Protein AF-A0A935YF01-F1 (afdb_monomer_lite)

Sequence (131 aa):
MLDAAEDQRIHERMFSGGDVTDPECLLVPGIESLTFRAFARQGAWVASPTADLIPETMYGLFDVLILADRGIGHTIPKAQGQLKVYVALTDSVVAGETRTCCRMRGLVDLTEDHKETEGMSSWGLIKGLFR

Radius of gyration: 17.92 Å; chains: 1; bounding box: 54×30×48 Å

Structure (mmCIF, N/CA/C/O backbone):
data_AF-A0A935YF01-F1
#
_entry.id   AF-A0A935YF01-F1
#
loop_
_atom_site.group_PDB
_atom_site.id
_atom_site.type_symbol
_atom_site.label_atom_id
_atom_site.label_alt_id
_atom_site.label_comp_id
_atom_site.label_asym_id
_atom_site.label_entity_id
_atom_site.label_seq_id
_atom_site.pdbx_PDB_ins_code
_atom_site.Cartn_x
_atom_site.Cartn_y
_atom_site.Cartn_z
_atom_site.occupancy
_atom_site.B_iso_or_equiv
_atom_site.auth_seq_id
_atom_site.auth_comp_id
_atom_site.auth_asym_id
_atom_site.auth_atom_id
_atom_site.pdbx_PDB_model_num
ATOM 1 N N . MET A 1 1 ? -19.896 3.604 -4.379 1.00 51.41 1 MET A N 1
ATOM 2 C CA . MET A 1 1 ? -18.763 4.422 -4.852 1.00 51.41 1 MET A CA 1
ATOM 3 C C . MET A 1 1 ? -18.859 5.754 -4.130 1.00 51.41 1 MET A C 1
ATOM 5 O O . MET A 1 1 ? -19.932 6.343 -4.173 1.00 51.41 1 MET A O 1
ATOM 9 N N . LEU A 1 2 ? -17.827 6.138 -3.379 1.00 53.03 2 LEU A N 1
ATOM 10 C CA . LEU A 1 2 ? -17.736 7.454 -2.739 1.00 53.03 2 LEU A CA 1
ATOM 11 C C . LEU A 1 2 ? -17.652 8.533 -3.826 1.00 53.03 2 LEU A C 1
ATOM 13 O O . LEU A 1 2 ? -17.068 8.281 -4.883 1.00 53.03 2 LEU A O 1
ATOM 17 N N . ASP A 1 3 ? -18.259 9.699 -3.606 1.00 66.31 3 ASP A N 1
ATOM 18 C CA . ASP A 1 3 ? -18.009 10.831 -4.496 1.00 66.31 3 ASP A CA 1
ATOM 19 C C . ASP A 1 3 ? -16.607 11.409 -4.231 1.00 66.31 3 ASP A C 1
ATOM 21 O O . ASP A 1 3 ? -16.023 11.213 -3.165 1.00 66.31 3 ASP A O 1
ATOM 25 N N . ALA A 1 4 ? -16.045 12.104 -5.221 1.00 63.22 4 ALA A N 1
ATOM 26 C CA . ALA A 1 4 ? -14.679 12.619 -5.140 1.00 63.22 4 ALA A CA 1
ATOM 27 C C . ALA A 1 4 ? -14.476 13.644 -4.005 1.00 63.22 4 ALA A C 1
ATOM 29 O O . ALA A 1 4 ? -13.356 13.807 -3.528 1.00 63.22 4 ALA A O 1
ATOM 30 N N . ALA A 1 5 ? -15.533 14.336 -3.565 1.00 66.50 5 ALA A N 1
ATOM 31 C CA . ALA A 1 5 ? -15.447 15.291 -2.465 1.00 66.50 5 ALA A CA 1
ATOM 32 C C . ALA A 1 5 ? -15.397 14.573 -1.109 1.00 66.50 5 ALA A C 1
ATOM 34 O O . ALA A 1 5 ? -14.701 15.015 -0.196 1.00 66.50 5 ALA A O 1
ATOM 35 N N . GLU A 1 6 ? -16.107 13.458 -0.976 1.00 61.12 6 GLU A N 1
ATOM 36 C CA . GLU A 1 6 ? -16.076 12.616 0.212 1.00 61.12 6 GLU A CA 1
ATOM 37 C C . GLU A 1 6 ? -14.762 11.838 0.314 1.00 61.12 6 GLU A C 1
ATOM 39 O O . GLU A 1 6 ? -14.166 11.803 1.388 1.00 61.12 6 GLU A O 1
ATOM 44 N N . ASP A 1 7 ? -14.246 11.331 -0.809 1.00 58.81 7 ASP A N 1
ATOM 45 C CA . ASP A 1 7 ? -12.920 10.704 -0.881 1.00 58.81 7 ASP A CA 1
ATOM 46 C C . ASP A 1 7 ? -11.808 11.695 -0.490 1.00 58.81 7 ASP A C 1
ATOM 48 O O . ASP A 1 7 ? -10.907 11.360 0.281 1.00 58.81 7 ASP A O 1
ATOM 52 N N . GLN A 1 8 ? -11.911 12.950 -0.945 1.00 61.50 8 GLN A N 1
ATOM 53 C CA . GLN A 1 8 ? -10.988 14.021 -0.566 1.00 61.50 8 GLN A CA 1
ATOM 54 C C . GLN A 1 8 ? -11.095 14.383 0.922 1.00 61.50 8 GLN A C 1
ATOM 56 O O . GLN A 1 8 ? -10.067 14.518 1.581 1.00 61.50 8 GLN A O 1
ATOM 61 N N . ARG A 1 9 ? -12.304 14.493 1.493 1.00 64.56 9 ARG A N 1
ATOM 62 C CA . ARG A 1 9 ? -12.469 14.746 2.940 1.00 64.56 9 ARG A CA 1
ATOM 63 C C . ARG A 1 9 ? -11.896 13.617 3.781 1.00 64.56 9 ARG A C 1
ATOM 65 O O . ARG A 1 9 ? -11.245 13.876 4.786 1.00 64.56 9 ARG A O 1
ATOM 72 N N . ILE A 1 10 ? -12.139 12.374 3.378 1.00 62.16 10 ILE A N 1
ATOM 73 C CA . ILE A 1 10 ? -11.569 11.194 4.024 1.00 62.16 10 ILE A CA 1
ATOM 74 C C . ILE A 1 10 ? -10.043 11.264 3.968 1.00 62.16 10 ILE A C 1
ATOM 76 O O . ILE A 1 10 ? -9.391 11.107 4.995 1.00 62.16 10 ILE A O 1
ATOM 80 N N . HIS A 1 11 ? -9.472 11.565 2.799 1.00 62.78 11 HIS A N 1
ATOM 81 C CA . HIS A 1 11 ? -8.031 11.729 2.635 1.00 62.78 11 HIS A CA 1
ATOM 82 C C . HIS A 1 11 ? -7.471 12.831 3.547 1.00 62.78 11 HIS A C 1
ATOM 84 O O . HIS A 1 11 ? -6.506 12.606 4.272 1.00 62.78 11 HIS A O 1
ATOM 90 N N . GLU A 1 12 ? -8.097 14.005 3.568 1.00 61.72 12 GLU A N 1
ATOM 91 C CA . GLU A 1 12 ? -7.689 15.117 4.428 1.00 61.72 12 GLU A CA 1
ATOM 92 C C . GLU A 1 12 ? -7.734 14.736 5.911 1.00 61.72 12 GLU A C 1
ATOM 94 O O . GLU A 1 12 ? -6.810 15.060 6.650 1.00 61.72 12 GLU A O 1
ATOM 99 N N . ARG A 1 13 ? -8.750 13.983 6.345 1.00 68.50 13 ARG A N 1
ATOM 100 C CA . ARG A 1 13 ? -8.886 13.500 7.729 1.00 68.50 13 ARG A CA 1
ATOM 101 C C . ARG A 1 13 ? -7.900 12.387 8.082 1.00 68.50 13 ARG A C 1
ATOM 103 O O . ARG A 1 13 ? -7.424 12.341 9.210 1.00 68.50 13 ARG A O 1
ATOM 110 N N . MET A 1 14 ? -7.556 11.520 7.129 1.00 61.41 14 MET A N 1
ATOM 111 C CA . MET A 1 14 ? -6.547 10.470 7.314 1.00 61.41 14 MET A CA 1
ATOM 112 C C . MET A 1 14 ? -5.169 11.032 7.662 1.00 61.41 14 MET A C 1
ATOM 114 O O . MET A 1 14 ? -4.418 10.389 8.394 1.00 61.41 14 MET A O 1
ATOM 118 N N . PHE A 1 15 ? -4.832 12.207 7.123 1.00 61.25 15 PHE A N 1
ATOM 119 C CA . PHE A 1 15 ? -3.495 12.794 7.224 1.00 61.25 15 PHE A CA 1
ATOM 120 C C . PHE A 1 15 ? -3.452 14.130 7.978 1.00 61.25 15 PHE A C 1
ATOM 122 O O . PHE A 1 15 ? -2.371 14.698 8.123 1.00 61.25 15 PHE A O 1
ATOM 129 N N . SER A 1 16 ? -4.586 14.637 8.477 1.00 67.31 16 SER A N 1
ATOM 130 C CA . SER A 1 16 ? -4.622 15.877 9.267 1.00 67.31 16 SER A CA 1
ATOM 131 C C . SER A 1 16 ? -3.983 15.714 10.646 1.00 67.31 16 SER A C 1
ATOM 133 O O . SER A 1 16 ? -3.537 16.704 11.223 1.00 67.31 16 SER A O 1
ATOM 135 N N . GLY A 1 17 ? -3.976 14.489 11.189 1.00 65.81 17 GLY A N 1
ATOM 136 C CA . GLY A 1 17 ? -3.545 14.192 12.559 1.00 65.81 17 GLY A CA 1
ATOM 137 C C . GLY A 1 17 ? -4.441 14.804 13.644 1.00 65.81 17 GLY A C 1
ATOM 138 O O . GLY A 1 17 ? -4.110 14.715 14.821 1.00 65.81 17 GLY A O 1
ATOM 139 N N . GLY A 1 18 ? -5.549 15.44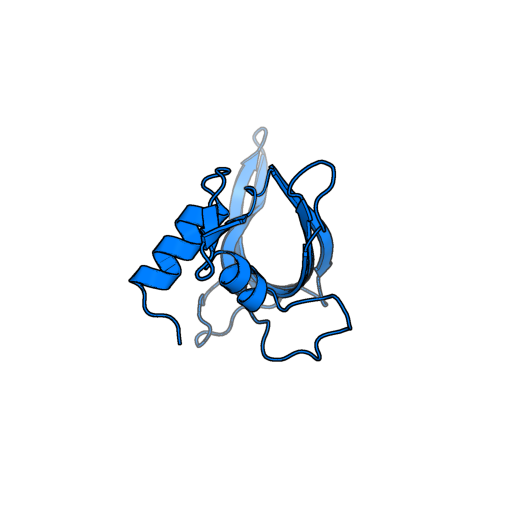6 13.263 1.00 70.94 18 GLY A N 1
ATOM 140 C CA . GLY A 1 18 ? -6.488 16.083 14.181 1.00 70.94 18 GLY A CA 1
ATOM 141 C C . GLY A 1 18 ? -7.683 15.192 14.496 1.00 70.94 18 GLY A C 1
ATOM 142 O O . GLY A 1 18 ? -8.057 14.334 13.695 1.00 70.94 18 GLY A O 1
ATOM 143 N N . ASP A 1 19 ? -8.302 15.436 15.647 1.00 77.12 19 ASP A N 1
ATOM 144 C CA . ASP A 1 19 ? -9.542 14.769 16.028 1.00 77.12 19 ASP A CA 1
ATOM 145 C C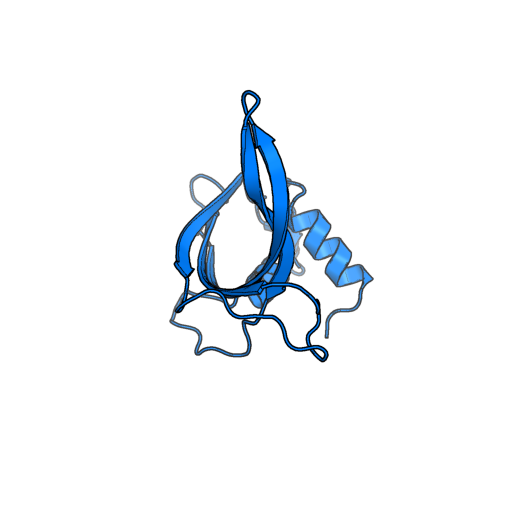 . ASP A 1 19 ? -10.681 15.156 15.082 1.00 77.12 19 ASP A C 1
ATOM 147 O O . ASP A 1 19 ? -10.781 16.297 14.614 1.00 77.12 19 ASP A O 1
ATOM 151 N N . VAL A 1 20 ? -11.562 14.199 14.814 1.00 72.00 20 VAL A N 1
ATOM 152 C CA . VAL A 1 20 ? -12.733 14.390 13.960 1.00 72.00 20 VAL A CA 1
ATOM 153 C C . VAL A 1 20 ? -13.999 13.995 14.696 1.00 72.00 20 VAL A C 1
ATOM 155 O O . VAL A 1 20 ? -13.969 13.352 15.742 1.00 72.00 20 VAL A O 1
ATOM 158 N N . THR A 1 21 ? -15.133 14.415 14.156 1.00 73.06 21 THR A N 1
ATOM 159 C CA . THR A 1 21 ? -16.443 14.028 14.663 1.00 73.06 21 THR A CA 1
ATOM 160 C C . THR A 1 21 ? -17.106 13.135 13.629 1.00 73.06 21 THR A C 1
ATOM 162 O O . THR A 1 21 ? -17.170 13.518 12.459 1.00 73.06 21 THR A O 1
ATOM 165 N N . ASP A 1 22 ? -17.549 11.957 14.055 1.00 68.44 22 ASP A N 1
ATOM 166 C CA . ASP A 1 22 ? -18.242 11.010 13.184 1.00 68.44 22 ASP A CA 1
ATOM 167 C C . ASP A 1 22 ? -19.698 11.460 12.901 1.00 68.44 22 ASP A C 1
ATOM 169 O O . ASP A 1 22 ? -20.176 12.452 13.471 1.00 68.44 22 ASP A O 1
ATOM 173 N N . PRO A 1 23 ? -20.442 10.759 12.024 1.00 64.44 23 PRO A N 1
ATOM 174 C CA . PRO A 1 23 ? -21.838 11.088 11.727 1.00 64.44 23 PRO A CA 1
ATOM 175 C C . PRO A 1 23 ? -22.797 11.024 12.929 1.00 64.44 23 PRO A C 1
ATOM 177 O O . PRO A 1 23 ? -23.900 11.564 12.843 1.00 64.44 23 PRO A O 1
ATOM 180 N N . GLU A 1 24 ? -22.405 10.383 14.033 1.00 77.75 24 GLU A N 1
ATOM 181 C CA . GLU A 1 24 ? -23.176 10.287 15.279 1.00 77.75 24 GLU A CA 1
ATOM 182 C C . GLU A 1 24 ? -22.795 11.382 16.293 1.00 77.75 24 GLU A C 1
ATOM 184 O O . GLU A 1 24 ? -23.266 11.375 17.432 1.00 77.75 24 GLU A O 1
ATOM 189 N N . CYS A 1 25 ? -21.993 12.367 15.874 1.00 73.56 25 CYS A N 1
ATOM 190 C CA . CYS A 1 25 ? -21.470 13.449 16.705 1.00 73.56 25 CYS A CA 1
ATOM 191 C C . CYS A 1 25 ? -20.474 12.995 17.794 1.00 73.56 25 CYS A C 1
ATOM 193 O O . CYS A 1 25 ? -20.246 13.733 18.758 1.00 73.56 25 CYS A O 1
ATOM 195 N N . LEU A 1 26 ? -19.858 11.815 17.658 1.00 77.62 26 LEU A N 1
ATOM 196 C CA . LEU A 1 26 ? -18.852 11.316 18.596 1.00 77.62 26 LEU A CA 1
ATOM 197 C C . LEU A 1 26 ? -17.444 11.751 18.185 1.00 77.62 26 LEU A C 1
ATOM 199 O O . LEU A 1 26 ? -17.097 11.778 17.004 1.00 77.62 26 LEU A O 1
ATOM 203 N N . LEU A 1 27 ? -16.615 12.085 19.179 1.00 77.12 27 LEU A N 1
ATOM 204 C CA . LEU A 1 27 ? -15.212 12.427 18.956 1.00 77.12 27 LEU A CA 1
ATOM 205 C C . LEU A 1 27 ? -14.416 11.161 18.618 1.00 77.12 27 LEU A C 1
ATOM 207 O O . LEU A 1 27 ? -14.303 10.247 19.437 1.00 77.12 27 LEU A O 1
ATOM 211 N N . VAL A 1 28 ? -13.824 11.143 17.431 1.00 74.88 28 VAL A N 1
ATOM 212 C CA . VAL A 1 28 ? -12.885 10.124 16.973 1.00 74.88 28 VAL A CA 1
ATOM 213 C C . VAL A 1 28 ? -11.491 10.752 16.970 1.00 74.88 28 VAL A C 1
ATOM 215 O O . VAL A 1 28 ? -11.246 11.661 16.172 1.00 74.88 28 VAL A O 1
ATOM 218 N N . PRO A 1 29 ? -10.573 10.293 17.840 1.00 76.69 29 PRO A N 1
ATOM 219 C CA . PRO A 1 29 ? -9.226 10.836 17.883 1.00 76.69 29 PRO A CA 1
ATOM 220 C C . PRO A 1 29 ? -8.495 10.666 16.556 1.00 76.69 29 PRO A C 1
ATOM 222 O O . PRO A 1 29 ? -8.688 9.665 15.847 1.00 76.69 29 PRO A O 1
ATOM 225 N N . GLY A 1 30 ? -7.632 11.632 16.257 1.00 74.81 30 GLY A N 1
ATOM 226 C CA . GLY A 1 30 ? -6.738 11.572 15.109 1.00 74.81 30 GLY A CA 1
ATOM 227 C C . GLY A 1 30 ? -5.838 10.334 15.140 1.00 74.81 30 GLY A C 1
ATOM 228 O O . GLY A 1 30 ? -5.568 9.744 16.188 1.00 74.81 30 GLY A O 1
ATOM 229 N N . ILE A 1 31 ? -5.355 9.922 13.969 1.00 78.56 31 ILE A N 1
ATOM 230 C CA . ILE A 1 31 ? -4.294 8.914 13.908 1.00 78.56 31 ILE A CA 1
ATOM 231 C C . ILE A 1 31 ? -2.964 9.583 14.223 1.00 78.56 31 ILE A C 1
ATOM 233 O O . ILE A 1 31 ? -2.528 10.478 13.502 1.00 78.56 31 ILE A O 1
ATOM 237 N N . GLU A 1 32 ? -2.297 9.089 15.261 1.00 81.56 32 GLU A N 1
ATOM 238 C CA . GLU A 1 32 ? -0.949 9.509 15.635 1.00 81.56 32 GLU A CA 1
ATOM 239 C C . GLU A 1 32 ? 0.107 8.820 14.765 1.00 81.56 32 GLU A C 1
ATOM 241 O O . GLU A 1 32 ? 1.116 9.424 14.398 1.00 81.56 32 GLU A O 1
ATOM 246 N N . SER A 1 33 ? -0.106 7.543 14.419 1.00 81.00 33 SER A N 1
ATOM 247 C CA . SER A 1 33 ? 0.837 6.799 13.581 1.00 81.00 33 SER A CA 1
ATOM 248 C C . SER A 1 33 ? 0.202 5.663 12.779 1.00 81.00 33 SER A C 1
ATOM 250 O O . SER A 1 33 ? -0.783 5.044 13.180 1.00 81.00 33 SER A O 1
ATOM 252 N N . LEU A 1 34 ? 0.813 5.354 11.632 1.00 80.12 34 LEU A N 1
ATOM 253 C CA . LEU A 1 34 ? 0.520 4.163 10.838 1.00 80.12 34 LEU A CA 1
ATOM 254 C C . LEU A 1 34 ? 1.727 3.230 10.877 1.00 80.12 34 LEU A C 1
ATOM 256 O O . LEU A 1 34 ? 2.820 3.598 10.448 1.00 80.12 34 LEU A O 1
ATOM 260 N N . THR A 1 35 ? 1.525 2.002 11.349 1.00 85.38 35 THR A N 1
ATOM 261 C CA . THR A 1 35 ? 2.574 0.977 11.376 1.00 85.38 35 THR A CA 1
ATOM 262 C C . THR A 1 35 ? 2.248 -0.144 10.403 1.00 85.38 35 THR A C 1
ATOM 264 O O . THR A 1 35 ? 1.243 -0.838 10.556 1.00 85.38 35 THR A O 1
ATOM 267 N N . PHE A 1 36 ? 3.136 -0.379 9.437 1.00 80.88 36 PHE A N 1
ATOM 268 C CA . PHE A 1 36 ? 3.097 -1.572 8.593 1.00 80.88 36 PHE A CA 1
ATOM 269 C C . PHE A 1 36 ? 3.697 -2.747 9.364 1.00 80.88 36 PHE A C 1
ATOM 271 O O . PHE A 1 36 ? 4.914 -2.887 9.468 1.00 80.88 36 PHE A O 1
ATOM 278 N N . ARG A 1 37 ? 2.839 -3.599 9.928 1.00 83.25 37 ARG A N 1
ATOM 279 C CA . ARG A 1 37 ? 3.267 -4.807 10.644 1.00 83.25 37 ARG A CA 1
ATOM 280 C C . ARG A 1 37 ? 3.657 -5.929 9.684 1.00 83.25 37 ARG A C 1
ATOM 282 O O . ARG A 1 37 ? 4.517 -6.740 10.011 1.00 83.25 37 ARG A O 1
ATOM 289 N N . ALA A 1 38 ? 3.028 -5.969 8.513 1.00 82.69 38 ALA A N 1
ATOM 290 C CA . ALA A 1 38 ? 3.435 -6.831 7.415 1.00 82.69 38 ALA A CA 1
ATOM 291 C C . ALA A 1 38 ? 3.506 -6.015 6.125 1.00 82.69 38 ALA A C 1
ATOM 293 O O . ALA A 1 38 ? 2.618 -5.211 5.843 1.00 82.69 38 ALA A O 1
ATOM 294 N N . PHE A 1 39 ? 4.579 -6.237 5.371 1.00 85.56 39 PHE A N 1
ATOM 295 C CA . PHE A 1 39 ? 4.776 -5.728 4.020 1.00 85.56 39 PHE A CA 1
ATOM 296 C C . PHE A 1 39 ? 5.542 -6.796 3.235 1.00 85.56 39 PHE A C 1
ATOM 298 O O . PHE A 1 39 ? 6.769 -6.766 3.124 1.00 85.56 39 PHE A O 1
ATOM 305 N N . ALA A 1 40 ? 4.819 -7.823 2.798 1.00 90.31 40 ALA A N 1
ATOM 306 C CA . ALA A 1 40 ? 5.412 -9.032 2.241 1.00 90.31 40 ALA A CA 1
ATOM 307 C C . ALA A 1 40 ? 5.180 -9.086 0.733 1.00 90.31 40 ALA A C 1
ATOM 309 O O . ALA A 1 40 ? 4.039 -9.147 0.283 1.00 90.31 40 ALA A O 1
ATOM 310 N N . ARG A 1 41 ? 6.263 -9.086 -0.054 1.00 90.94 41 ARG A N 1
ATOM 311 C CA . ARG A 1 41 ? 6.158 -9.230 -1.509 1.00 90.94 41 ARG A CA 1
ATOM 312 C C . ARG A 1 41 ? 5.692 -10.641 -1.858 1.00 90.94 41 ARG A C 1
ATOM 314 O O . ARG A 1 41 ? 6.366 -11.616 -1.526 1.00 90.94 41 ARG A O 1
ATOM 321 N N . GLN A 1 42 ? 4.597 -10.740 -2.594 1.00 89.88 42 GLN A N 1
ATOM 322 C CA . GLN A 1 42 ? 4.153 -11.975 -3.214 1.00 89.88 42 GLN A CA 1
ATOM 323 C C . GLN A 1 42 ? 4.929 -12.194 -4.518 1.00 89.88 42 GLN A C 1
ATOM 325 O O . GLN A 1 42 ? 4.704 -11.528 -5.527 1.00 89.88 42 GLN A O 1
ATOM 330 N N . GLY A 1 43 ? 5.873 -13.133 -4.492 1.00 91.00 43 GLY A N 1
ATOM 331 C CA . GLY A 1 43 ? 6.621 -13.540 -5.681 1.00 91.00 43 GLY A CA 1
ATOM 332 C C . GLY A 1 43 ? 7.694 -12.543 -6.134 1.00 91.00 43 GLY A C 1
ATOM 333 O O . GLY A 1 43 ? 8.307 -11.836 -5.327 1.00 91.00 43 GLY A O 1
ATOM 334 N N . ALA A 1 44 ? 7.991 -12.561 -7.434 1.00 93.31 44 ALA A N 1
ATOM 335 C CA . ALA A 1 44 ? 9.010 -11.727 -8.070 1.00 93.31 44 ALA A CA 1
ATOM 336 C C . ALA A 1 44 ? 8.405 -10.446 -8.670 1.00 93.31 44 ALA A C 1
ATOM 338 O O . ALA A 1 44 ? 7.196 -10.347 -8.856 1.00 93.31 44 ALA A O 1
ATOM 339 N N . TRP A 1 45 ? 9.261 -9.473 -8.992 1.00 93.19 45 TRP A N 1
ATOM 340 C CA . TRP A 1 45 ? 8.862 -8.339 -9.828 1.00 93.19 45 TRP A CA 1
ATOM 341 C C . TRP A 1 45 ? 8.514 -8.830 -11.236 1.00 93.19 45 TRP A C 1
ATOM 343 O O . TRP A 1 45 ? 9.239 -9.653 -11.796 1.00 93.19 45 TRP A O 1
ATOM 353 N N . VAL A 1 46 ? 7.429 -8.313 -11.805 1.00 94.62 46 VAL A N 1
ATOM 354 C CA . VAL A 1 46 ? 6.926 -8.687 -13.133 1.00 94.62 46 VAL A CA 1
ATOM 355 C C . VAL A 1 46 ? 6.829 -7.438 -14.001 1.00 94.62 46 VAL A C 1
ATOM 357 O O . VAL A 1 46 ? 6.519 -6.361 -13.499 1.00 94.62 46 VAL A O 1
ATOM 360 N N . ALA A 1 47 ? 7.099 -7.558 -15.301 1.00 94.94 47 ALA A N 1
ATOM 361 C CA . ALA A 1 47 ? 6.862 -6.462 -16.235 1.00 94.94 47 ALA A CA 1
ATOM 362 C C . ALA A 1 47 ? 5.362 -6.128 -16.298 1.00 94.94 47 ALA A C 1
ATOM 364 O O . ALA A 1 47 ? 4.521 -7.016 -16.440 1.00 94.94 47 ALA A O 1
ATOM 365 N N . SER A 1 48 ? 5.041 -4.842 -16.192 1.00 92.88 48 SER A N 1
ATOM 366 C CA . SER A 1 48 ? 3.682 -4.322 -16.300 1.00 92.88 48 SER A CA 1
ATOM 367 C C . SER A 1 48 ? 3.192 -4.438 -17.751 1.00 92.88 48 SER A C 1
ATOM 369 O O . SER A 1 48 ? 3.869 -3.924 -18.650 1.00 92.88 48 SER A O 1
ATOM 371 N N . PRO A 1 49 ? 2.066 -5.126 -18.022 1.00 91.00 49 PRO A N 1
ATOM 372 C CA . PRO A 1 49 ? 1.516 -5.225 -19.370 1.00 91.00 49 PRO A CA 1
ATOM 373 C C . PRO A 1 49 ? 1.060 -3.857 -19.895 1.00 91.00 49 PRO A C 1
ATOM 375 O O . PRO A 1 49 ? 0.732 -2.950 -19.138 1.00 91.00 49 PRO A O 1
ATOM 378 N N . THR A 1 50 ? 0.978 -3.701 -21.217 1.00 90.00 50 THR A N 1
ATOM 379 C CA . THR A 1 50 ? 0.603 -2.419 -21.848 1.00 90.00 50 THR A CA 1
ATOM 380 C C . THR A 1 50 ? -0.808 -1.943 -21.475 1.00 90.00 50 THR A C 1
ATOM 382 O O . THR A 1 50 ? -1.084 -0.752 -21.528 1.00 90.00 50 THR A O 1
ATOM 385 N N . ALA A 1 51 ? -1.696 -2.865 -21.094 1.00 89.12 51 ALA A N 1
ATOM 386 C CA . ALA A 1 51 ? -3.063 -2.569 -20.662 1.00 89.12 51 ALA A CA 1
ATOM 387 C C . ALA A 1 51 ? -3.190 -2.275 -19.154 1.00 89.12 51 ALA A C 1
ATOM 389 O O . ALA A 1 51 ? -4.301 -2.089 -18.664 1.00 89.12 51 ALA A O 1
ATOM 390 N N . ASP A 1 52 ? -2.086 -2.297 -18.404 1.00 87.88 52 ASP A N 1
ATOM 391 C CA . ASP A 1 52 ? -2.109 -2.016 -16.972 1.00 87.88 52 ASP A CA 1
ATOM 392 C C . ASP A 1 52 ? -2.329 -0.525 -16.683 1.00 87.88 52 ASP A C 1
ATOM 394 O O . ASP A 1 52 ? -2.129 0.331 -17.544 1.00 87.88 52 ASP A O 1
ATOM 398 N N . LEU A 1 53 ? -2.676 -0.200 -15.435 1.00 85.94 53 LEU A N 1
ATOM 399 C CA . LEU A 1 53 ? -2.901 1.187 -15.001 1.00 85.94 53 LEU A CA 1
ATOM 400 C C . LEU A 1 53 ? -1.644 2.059 -15.128 1.00 85.94 53 LEU A C 1
ATOM 402 O O . LEU A 1 53 ? -1.738 3.259 -15.374 1.00 85.94 53 LEU A O 1
ATOM 406 N N . ILE A 1 54 ? -0.469 1.455 -14.936 1.00 88.00 54 ILE A N 1
ATOM 407 C CA . ILE A 1 54 ? 0.831 2.111 -15.092 1.00 88.00 54 ILE A CA 1
ATOM 408 C C . ILE A 1 54 ? 1.704 1.211 -15.984 1.00 88.00 54 ILE A C 1
ATOM 410 O O . ILE A 1 54 ? 2.458 0.376 -15.468 1.00 88.00 54 ILE A O 1
ATOM 414 N N . PRO A 1 55 ? 1.585 1.319 -17.319 1.00 88.44 55 PRO A N 1
ATOM 415 C CA . PRO A 1 55 ? 2.366 0.509 -18.252 1.00 88.44 55 PRO A CA 1
ATOM 416 C C . PRO A 1 55 ? 3.851 0.918 -18.237 1.00 88.44 55 PRO A C 1
ATOM 418 O O . PRO A 1 55 ? 4.232 1.887 -17.581 1.00 88.44 55 PRO A O 1
ATOM 421 N N . GLU A 1 56 ? 4.701 0.162 -18.943 1.00 89.62 56 GLU A N 1
ATOM 422 C CA . GLU A 1 56 ? 6.153 0.432 -19.077 1.00 89.62 56 GLU A CA 1
ATOM 423 C C . GLU A 1 56 ? 6.923 0.471 -17.741 1.00 89.62 56 GLU A C 1
ATOM 425 O O . GLU A 1 56 ? 7.966 1.108 -17.595 1.00 89.62 56 GLU A O 1
ATOM 430 N N . THR A 1 57 ? 6.415 -0.237 -16.738 1.00 93.38 57 THR A N 1
ATOM 431 C CA . THR A 1 57 ? 7.039 -0.373 -15.419 1.00 93.38 57 THR A CA 1
ATOM 432 C C . THR A 1 57 ? 7.235 -1.844 -15.068 1.00 93.38 57 THR A C 1
ATOM 434 O O . THR A 1 57 ? 6.830 -2.738 -15.810 1.00 93.38 57 THR A O 1
ATOM 437 N N . MET A 1 58 ? 7.863 -2.120 -13.930 1.00 95.31 58 MET A N 1
ATOM 438 C CA . MET A 1 58 ? 7.721 -3.403 -13.247 1.00 95.31 58 MET A CA 1
ATOM 439 C C . MET A 1 58 ? 6.759 -3.235 -12.077 1.00 95.31 58 MET A C 1
ATOM 441 O O . MET A 1 58 ? 6.759 -2.188 -11.434 1.00 95.31 58 MET A O 1
ATOM 445 N N . TYR A 1 59 ? 5.993 -4.267 -11.748 1.00 94.56 59 TYR A N 1
ATOM 446 C CA . TYR A 1 59 ? 5.162 -4.282 -10.554 1.00 94.56 59 TYR A CA 1
ATOM 447 C C . TYR A 1 59 ? 5.455 -5.483 -9.661 1.00 94.56 59 TYR A C 1
ATOM 449 O O . TYR A 1 59 ? 5.969 -6.513 -10.100 1.00 94.56 59 TYR A O 1
ATOM 457 N N . GLY A 1 60 ? 5.134 -5.326 -8.383 1.00 94.06 60 GLY A N 1
ATOM 458 C CA . GLY A 1 60 ? 5.137 -6.385 -7.387 1.00 94.06 60 GLY A CA 1
ATOM 459 C C . GLY A 1 60 ? 3.846 -6.317 -6.586 1.00 94.06 60 GLY A C 1
ATOM 460 O O . GLY A 1 60 ? 3.339 -5.225 -6.318 1.00 94.06 60 GLY A O 1
ATOM 461 N N . LEU A 1 61 ? 3.313 -7.480 -6.228 1.00 93.06 61 LEU A N 1
ATOM 462 C CA . LEU A 1 61 ? 2.178 -7.592 -5.318 1.00 93.06 61 LEU A CA 1
ATOM 463 C C . LEU A 1 61 ? 2.699 -7.697 -3.888 1.00 93.06 61 LEU A C 1
ATOM 465 O O . LEU A 1 61 ? 3.713 -8.350 -3.645 1.00 93.06 61 LEU A O 1
ATOM 469 N N . PHE A 1 62 ? 2.031 -7.035 -2.954 1.00 91.06 62 PHE A N 1
ATOM 470 C CA . PHE A 1 62 ? 2.419 -6.983 -1.553 1.00 91.06 62 PHE A CA 1
ATOM 471 C C . PHE A 1 62 ? 1.207 -7.201 -0.670 1.00 91.06 62 PHE A C 1
ATOM 473 O O . PHE A 1 62 ? 0.257 -6.427 -0.745 1.00 91.06 62 PHE A O 1
ATOM 480 N N . ASP A 1 63 ? 1.275 -8.193 0.209 1.00 89.38 63 ASP A N 1
ATOM 481 C CA . ASP A 1 63 ? 0.323 -8.281 1.309 1.00 89.38 63 ASP A CA 1
ATOM 482 C C . ASP A 1 63 ? 0.730 -7.295 2.392 1.00 89.38 63 ASP A C 1
ATOM 484 O O . ASP A 1 63 ? 1.894 -7.251 2.820 1.00 89.38 63 ASP A O 1
ATOM 488 N N . VAL A 1 64 ? -0.242 -6.508 2.838 1.00 86.50 64 VAL A N 1
ATOM 489 C CA . VAL A 1 64 ? -0.044 -5.485 3.853 1.00 86.50 64 VAL A CA 1
ATOM 490 C C . VAL A 1 64 ? -0.929 -5.737 5.058 1.00 86.50 64 VAL A C 1
ATOM 492 O O . VAL A 1 64 ? -2.097 -6.093 4.927 1.00 86.50 64 VAL A O 1
ATOM 495 N N . LEU A 1 65 ? -0.356 -5.529 6.241 1.00 87.38 65 LEU A N 1
ATOM 496 C CA . LEU A 1 65 ? -1.089 -5.411 7.497 1.00 87.38 65 LEU A CA 1
ATOM 497 C C . LEU A 1 65 ? -0.698 -4.090 8.140 1.00 87.38 65 LEU A C 1
ATOM 499 O O . LEU A 1 65 ? 0.472 -3.895 8.479 1.00 87.38 65 LEU A O 1
ATOM 503 N N . ILE A 1 66 ? -1.671 -3.207 8.318 1.00 83.06 66 ILE A N 1
ATOM 504 C CA . ILE A 1 66 ? -1.463 -1.857 8.828 1.00 83.06 66 ILE A CA 1
ATOM 505 C C . ILE A 1 66 ? -2.225 -1.696 10.132 1.00 83.06 66 ILE A C 1
ATOM 507 O O . ILE A 1 66 ? -3.368 -2.129 10.263 1.00 83.06 66 ILE A O 1
ATOM 511 N N . LEU A 1 67 ? -1.553 -1.092 11.102 1.00 86.19 67 LEU A N 1
ATOM 512 C CA . LEU A 1 67 ? -2.105 -0.703 12.387 1.00 86.19 67 LEU A CA 1
ATOM 513 C C . LEU A 1 67 ? -2.194 0.819 12.419 1.00 86.19 67 LEU A C 1
ATOM 515 O O . LEU A 1 67 ? -1.193 1.489 12.163 1.00 86.19 67 LEU A O 1
ATOM 519 N N . ALA A 1 68 ? -3.376 1.338 12.724 1.00 82.00 68 ALA A N 1
ATOM 520 C CA . ALA A 1 68 ? -3.615 2.759 12.920 1.00 82.00 68 ALA A CA 1
ATOM 521 C C . ALA A 1 68 ? -3.631 3.070 14.420 1.00 82.00 68 ALA A C 1
ATOM 523 O O . ALA A 1 68 ? -4.566 2.700 15.121 1.00 82.00 68 ALA A O 1
ATOM 524 N N . ASP A 1 69 ? -2.585 3.707 14.934 1.00 84.12 69 ASP A N 1
ATOM 525 C CA . ASP A 1 69 ? -2.539 4.103 16.339 1.00 84.12 69 ASP A CA 1
ATOM 526 C C . ASP A 1 69 ? -3.257 5.442 16.536 1.00 84.12 69 ASP A C 1
ATOM 528 O O . ASP A 1 69 ? -3.022 6.394 15.791 1.00 84.12 69 ASP A O 1
ATOM 532 N N . ARG A 1 70 ? -4.132 5.495 17.539 1.00 80.88 70 ARG A N 1
ATOM 533 C CA . ARG A 1 70 ? -4.892 6.684 17.956 1.00 80.88 70 ARG A CA 1
ATOM 534 C C . ARG A 1 70 ? -4.472 7.173 19.346 1.00 80.88 70 ARG A C 1
ATOM 536 O O . ARG A 1 70 ? -5.172 7.981 19.945 1.00 80.88 70 ARG A O 1
ATOM 543 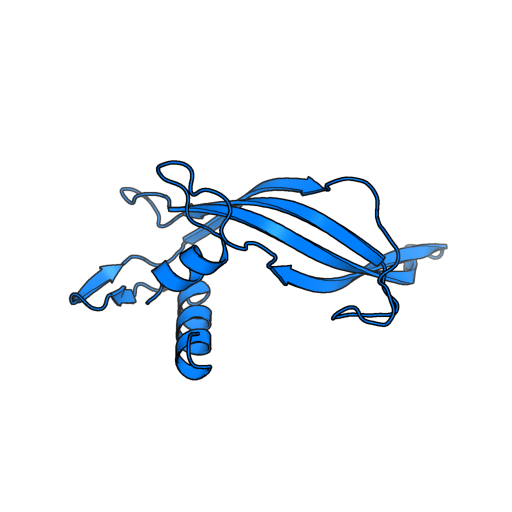N N . GLY A 1 71 ? -3.384 6.634 19.887 1.00 79.94 71 GLY A N 1
ATOM 544 C CA . GLY A 1 71 ? -2.891 6.971 21.210 1.00 79.94 71 GLY A CA 1
ATOM 545 C C . GLY A 1 71 ? -3.505 6.130 22.332 1.00 79.94 71 GLY A C 1
ATOM 546 O O . GLY A 1 71 ? -4.278 5.183 22.141 1.00 79.94 71 GLY A O 1
ATOM 547 N N . ILE A 1 72 ? -3.105 6.467 23.556 1.00 79.44 72 ILE A N 1
ATOM 548 C CA . ILE A 1 72 ? -3.366 5.670 24.760 1.00 79.44 72 ILE A CA 1
ATOM 549 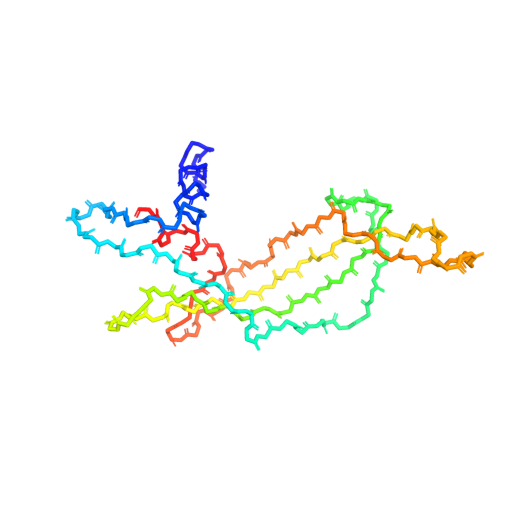C C . ILE A 1 72 ? -4.870 5.581 25.050 1.00 79.44 72 ILE A C 1
ATOM 551 O O . ILE A 1 72 ? -5.558 6.589 25.158 1.00 79.44 72 ILE A O 1
ATOM 555 N N . GLY A 1 73 ? -5.361 4.359 25.276 1.00 79.50 73 GLY A N 1
ATOM 556 C CA . GLY A 1 73 ? -6.749 4.104 25.680 1.00 79.50 73 GLY A CA 1
ATOM 557 C C . GLY A 1 73 ? -7.724 3.902 24.519 1.00 79.50 73 GLY A C 1
ATOM 558 O O . GLY A 1 73 ? -8.889 3.591 24.764 1.00 79.50 73 GLY A O 1
ATOM 559 N N . HIS A 1 74 ? -7.255 4.002 23.273 1.00 79.19 74 HIS A N 1
ATOM 560 C CA . HIS A 1 74 ? -8.074 3.795 22.084 1.00 79.19 74 HIS A CA 1
ATOM 561 C C . HIS A 1 74 ? -7.829 2.428 21.438 1.00 79.19 74 HIS A C 1
ATOM 563 O O . HIS A 1 74 ? -6.739 1.856 21.488 1.00 79.19 74 HIS A O 1
ATOM 569 N N . THR A 1 75 ? -8.873 1.874 20.820 1.00 76.75 75 THR A N 1
ATOM 570 C CA . THR A 1 75 ? -8.745 0.670 19.995 1.00 76.75 75 THR A CA 1
ATOM 571 C C . THR A 1 75 ? -7.886 0.984 18.777 1.00 76.75 75 THR A C 1
ATOM 573 O O . THR A 1 75 ? -8.142 1.974 18.100 1.00 76.75 75 THR A O 1
ATOM 576 N N . ILE A 1 76 ? -6.911 0.120 18.485 1.00 81.00 76 ILE A N 1
ATOM 577 C CA . ILE A 1 76 ? -6.024 0.221 17.318 1.00 81.00 76 ILE A CA 1
ATOM 578 C C . ILE A 1 76 ? -6.706 -0.469 16.129 1.00 81.00 76 ILE A C 1
ATOM 580 O O . ILE A 1 76 ? -6.747 -1.710 16.113 1.00 81.00 76 ILE A O 1
ATOM 584 N N . PRO A 1 77 ? -7.237 0.267 15.133 1.00 78.56 77 PRO A N 1
ATOM 585 C CA . PRO A 1 77 ? -7.811 -0.345 13.948 1.00 78.56 77 PRO A CA 1
ATOM 586 C C . PRO A 1 77 ? -6.729 -1.068 13.147 1.00 78.56 77 PRO A C 1
ATOM 588 O O . PRO A 1 77 ? -5.580 -0.621 13.057 1.00 78.56 77 PRO A O 1
ATOM 591 N N . LYS A 1 78 ? -7.106 -2.206 12.565 1.00 82.88 78 LYS A N 1
ATOM 592 C CA . LYS A 1 78 ? -6.213 -3.059 11.780 1.00 82.88 78 LYS A CA 1
ATOM 593 C C . LYS A 1 78 ? -6.787 -3.227 10.384 1.00 82.88 78 LYS A C 1
ATOM 595 O O . LYS A 1 78 ? -7.947 -3.618 10.261 1.00 82.88 78 LYS A O 1
ATOM 600 N N . ALA A 1 79 ? -5.971 -2.989 9.361 1.00 78.25 79 ALA A N 1
ATOM 601 C CA . ALA A 1 79 ? -6.314 -3.349 7.990 1.00 78.25 79 ALA A CA 1
ATOM 602 C C . ALA A 1 79 ? -5.388 -4.399 7.440 1.00 78.25 79 ALA A C 1
ATOM 604 O O . ALA A 1 79 ? -4.170 -4.255 7.534 1.00 78.25 79 ALA A O 1
ATOM 605 N N . GLN A 1 80 ? -5.980 -5.371 6.763 1.00 84.25 80 GLN A N 1
ATOM 606 C CA . GLN A 1 80 ? -5.259 -6.256 5.872 1.00 84.25 80 GLN A CA 1
ATOM 607 C C . GLN A 1 80 ? -5.676 -5.974 4.431 1.00 84.25 80 GLN A C 1
ATOM 609 O O . GLN A 1 80 ? -6.836 -5.671 4.151 1.00 84.25 80 GLN A O 1
ATOM 614 N N . GLY A 1 81 ? -4.724 -6.066 3.512 1.00 84.25 81 GLY A N 1
ATOM 615 C CA . GLY A 1 81 ? -5.005 -5.868 2.102 1.00 84.25 81 GLY A CA 1
ATOM 616 C C . GLY A 1 81 ? -3.866 -6.292 1.201 1.00 84.25 81 GLY A C 1
ATOM 617 O O . GLY A 1 81 ? -2.849 -6.813 1.664 1.00 84.25 81 GLY A O 1
ATOM 618 N N . GLN A 1 82 ? -4.048 -6.034 -0.089 1.00 87.19 82 GLN A N 1
ATOM 619 C CA . GLN A 1 82 ? -3.025 -6.249 -1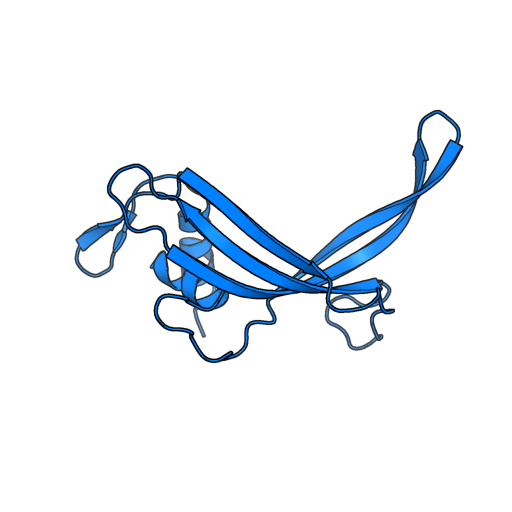.097 1.00 87.19 82 GLN A CA 1
ATOM 620 C C . GLN A 1 82 ? -2.759 -4.953 -1.858 1.00 87.19 82 GLN A C 1
ATOM 622 O O . GLN A 1 82 ? -3.676 -4.294 -2.342 1.00 87.19 82 GLN A O 1
ATOM 627 N N . LEU A 1 83 ? -1.483 -4.602 -1.989 1.00 87.56 83 LEU A N 1
ATOM 628 C CA . LEU A 1 83 ? -1.026 -3.484 -2.802 1.00 87.56 83 LEU A CA 1
ATOM 629 C C . LEU A 1 83 ? -0.279 -3.998 -4.026 1.00 87.56 83 LEU A C 1
ATOM 631 O O . LEU A 1 83 ? 0.588 -4.865 -3.928 1.00 87.56 83 LEU A O 1
ATOM 635 N N . LYS A 1 84 ? -0.546 -3.391 -5.177 1.00 90.81 84 LYS A N 1
ATOM 636 C CA . LYS A 1 84 ? 0.284 -3.512 -6.373 1.00 90.81 84 LYS A CA 1
ATOM 637 C C . LYS A 1 84 ? 1.166 -2.279 -6.482 1.00 90.81 84 LYS A C 1
ATOM 639 O O . LYS A 1 84 ? 0.679 -1.179 -6.727 1.00 90.81 84 LYS A O 1
ATOM 644 N N . VAL A 1 85 ? 2.465 -2.455 -6.264 1.00 92.31 85 VAL A N 1
ATOM 645 C CA . VAL A 1 85 ? 3.456 -1.371 -6.290 1.00 92.31 85 VAL A CA 1
ATOM 646 C C . VAL A 1 85 ? 4.163 -1.385 -7.635 1.0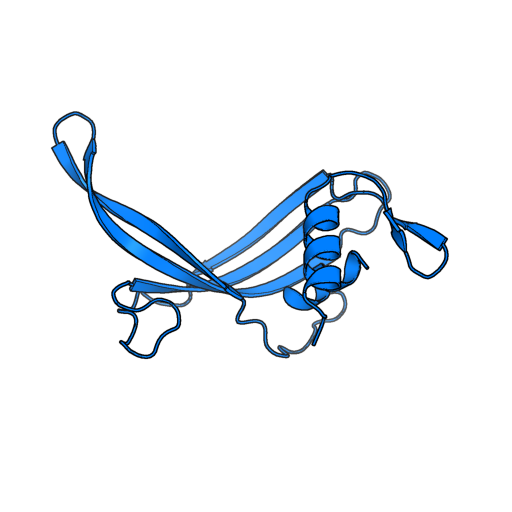0 92.31 85 VAL A C 1
ATOM 648 O O . VAL A 1 85 ? 4.681 -2.425 -8.029 1.00 92.31 85 VAL A O 1
ATOM 651 N N . TYR A 1 86 ? 4.223 -0.237 -8.308 1.00 94.56 86 TYR A N 1
ATOM 652 C CA . TYR A 1 86 ? 4.887 -0.065 -9.600 1.00 94.56 86 TYR A CA 1
ATOM 653 C C . TYR A 1 86 ? 6.202 0.690 -9.434 1.00 94.56 86 TYR A C 1
ATOM 655 O O . TYR A 1 86 ? 6.267 1.732 -8.773 1.00 94.56 86 TYR A O 1
ATOM 663 N N . VAL A 1 87 ? 7.251 0.194 -10.082 1.00 94.69 87 VAL A N 1
ATOM 664 C CA . VAL A 1 87 ? 8.586 0.788 -10.100 1.00 94.69 87 VAL A CA 1
ATOM 665 C C . VAL A 1 87 ? 9.115 0.887 -11.526 1.00 94.69 87 VAL A C 1
ATOM 667 O O . VAL A 1 87 ? 8.884 0.013 -12.356 1.00 94.69 87 VAL A O 1
ATOM 670 N N . ALA A 1 88 ? 9.869 1.941 -11.810 1.00 92.94 88 ALA A N 1
ATOM 671 C CA . ALA A 1 88 ? 10.686 2.040 -13.011 1.00 92.94 88 ALA A CA 1
ATOM 672 C C . ALA A 1 88 ? 12.155 1.884 -12.626 1.00 92.94 88 ALA A C 1
ATOM 674 O O . ALA A 1 88 ? 12.589 2.389 -11.586 1.00 92.94 88 ALA A O 1
ATOM 675 N N . LEU A 1 89 ? 12.919 1.202 -13.475 1.00 89.75 89 LEU A N 1
ATOM 676 C CA . LEU A 1 89 ? 14.369 1.187 -13.362 1.00 89.75 89 LEU A CA 1
ATOM 677 C C . LEU A 1 89 ? 14.913 2.496 -13.929 1.00 89.75 89 LEU A C 1
ATOM 679 O O . LEU A 1 89 ? 14.487 2.966 -14.982 1.00 89.75 89 LEU A O 1
ATOM 683 N N . THR A 1 90 ? 15.816 3.129 -13.197 1.00 87.38 90 THR A N 1
ATOM 684 C CA . THR A 1 90 ? 16.482 4.353 -13.634 1.00 87.38 90 THR A CA 1
ATOM 685 C C . THR A 1 90 ? 17.922 4.305 -13.170 1.00 87.38 90 THR A C 1
ATOM 687 O O . THR A 1 90 ? 18.183 4.089 -11.987 1.00 87.38 90 THR A O 1
ATOM 690 N N . ASP A 1 91 ? 18.854 4.526 -14.087 1.00 90.88 91 ASP A N 1
ATOM 691 C CA . ASP A 1 91 ? 20.259 4.647 -13.729 1.00 90.88 91 ASP A CA 1
ATOM 692 C C . ASP A 1 91 ? 20.508 5.991 -13.037 1.00 90.88 91 ASP A C 1
ATOM 694 O O . ASP A 1 91 ? 20.047 7.043 -13.483 1.00 90.88 91 ASP A O 1
ATOM 698 N N . SER A 1 92 ? 21.214 5.948 -11.910 1.00 85.50 92 SER A N 1
ATOM 699 C CA . SER A 1 92 ? 21.610 7.126 -11.142 1.00 85.50 92 SER A CA 1
ATOM 700 C C . SER A 1 92 ? 23.068 7.006 -10.726 1.00 85.50 92 SER A C 1
ATOM 702 O O . SER A 1 92 ? 23.559 5.911 -10.462 1.00 85.50 92 SER A O 1
ATOM 704 N N . VAL A 1 93 ? 23.760 8.138 -10.620 1.00 89.81 93 VAL A N 1
ATOM 705 C CA . VAL A 1 93 ? 25.135 8.177 -10.114 1.00 89.81 93 VAL A CA 1
ATOM 706 C C . VAL A 1 93 ? 25.100 8.276 -8.591 1.00 89.81 93 VAL A C 1
ATOM 708 O O . VAL A 1 93 ? 24.565 9.238 -8.041 1.00 89.81 93 VAL A O 1
ATOM 711 N N . VAL A 1 94 ? 25.667 7.287 -7.902 1.00 83.25 94 VAL A N 1
ATOM 712 C CA . VAL A 1 94 ? 25.805 7.257 -6.439 1.00 83.25 94 VAL A CA 1
ATOM 713 C C . VAL A 1 94 ? 27.281 7.075 -6.119 1.00 83.25 94 VAL A C 1
ATOM 715 O O . VAL A 1 94 ? 27.884 6.088 -6.526 1.00 83.25 94 VAL A O 1
ATOM 718 N N . ALA A 1 95 ? 27.871 8.044 -5.414 1.00 88.12 95 ALA A N 1
ATOM 719 C CA . ALA A 1 95 ? 29.305 8.070 -5.104 1.00 88.12 95 ALA A CA 1
ATOM 720 C C . ALA A 1 95 ? 30.226 7.948 -6.344 1.00 88.12 95 ALA A C 1
ATOM 722 O O . ALA A 1 95 ? 31.284 7.335 -6.280 1.00 88.12 95 ALA A O 1
ATOM 723 N N . GLY A 1 96 ? 29.824 8.537 -7.478 1.00 90.44 96 GLY A N 1
ATOM 724 C CA . GLY A 1 96 ? 30.604 8.524 -8.724 1.00 90.44 96 GLY A CA 1
ATOM 725 C C . GLY A 1 96 ? 30.426 7.270 -9.590 1.00 90.44 96 GLY A C 1
ATOM 726 O O . GLY A 1 96 ? 30.920 7.245 -10.713 1.00 90.44 96 GLY A O 1
ATOM 727 N N . GLU A 1 97 ? 29.679 6.267 -9.124 1.00 91.38 97 GLU A N 1
ATOM 728 C CA . GLU A 1 97 ? 29.366 5.053 -9.883 1.00 91.38 97 GLU A CA 1
ATOM 729 C C . GLU A 1 97 ? 27.928 5.080 -10.401 1.00 91.38 97 GLU A C 1
ATOM 731 O O . GLU A 1 97 ? 27.004 5.462 -9.678 1.00 91.38 97 GLU A O 1
ATOM 736 N N . THR A 1 98 ? 27.717 4.627 -11.639 1.00 92.31 98 THR A N 1
ATOM 737 C CA . THR A 1 98 ? 26.361 4.437 -12.174 1.00 92.31 98 THR A CA 1
ATOM 738 C C . THR A 1 98 ? 25.751 3.178 -11.568 1.00 92.31 98 THR A C 1
ATOM 740 O O . THR A 1 98 ? 26.310 2.089 -11.693 1.00 92.31 98 THR A O 1
ATOM 743 N N . ARG A 1 99 ? 24.600 3.325 -10.910 1.00 90.00 99 ARG A N 1
ATOM 744 C CA . ARG A 1 99 ? 23.833 2.233 -10.309 1.00 90.00 99 ARG A CA 1
ATOM 745 C C . ARG A 1 99 ? 22.391 2.286 -10.786 1.00 90.00 99 ARG A C 1
ATOM 747 O O . ARG A 1 99 ? 21.747 3.335 -10.730 1.00 90.00 99 ARG A O 1
ATOM 754 N N . THR A 1 100 ? 21.862 1.138 -11.189 1.00 88.31 100 THR A N 1
ATOM 755 C CA . THR A 1 100 ? 20.442 1.011 -11.504 1.00 88.31 100 THR A CA 1
ATOM 756 C C . THR A 1 100 ? 19.629 1.062 -10.215 1.00 88.31 100 THR A C 1
ATOM 758 O O . THR A 1 100 ? 19.793 0.241 -9.312 1.00 88.31 100 THR A O 1
ATOM 761 N N . CYS A 1 101 ? 18.748 2.050 -10.128 1.00 86.12 101 CYS A N 1
ATOM 762 C CA . CYS A 1 101 ? 17.885 2.304 -8.986 1.00 86.12 101 CYS A CA 1
ATOM 763 C C . CYS A 1 101 ? 16.437 1.965 -9.344 1.00 86.12 101 CYS A C 1
ATOM 765 O O . CYS A 1 101 ? 15.997 2.192 -10.471 1.00 86.12 101 CYS A O 1
ATOM 767 N N . CYS A 1 102 ? 15.662 1.485 -8.372 1.00 88.06 102 CYS A N 1
ATOM 768 C CA . CYS A 1 102 ? 14.210 1.389 -8.512 1.00 88.06 102 CYS A CA 1
ATOM 769 C C . CYS A 1 102 ? 13.575 2.702 -8.046 1.00 88.06 102 CYS A C 1
ATOM 771 O O . CYS A 1 102 ? 13.748 3.099 -6.894 1.00 88.06 102 CYS A O 1
ATOM 773 N N . ARG A 1 103 ? 12.816 3.366 -8.918 1.00 89.38 103 ARG A N 1
ATOM 774 C CA . ARG A 1 103 ? 12.006 4.538 -8.571 1.00 89.38 103 ARG A CA 1
ATOM 775 C C . ARG A 1 103 ? 10.539 4.139 -8.519 1.00 89.38 103 ARG A C 1
ATOM 777 O O . ARG A 1 103 ? 10.012 3.641 -9.511 1.00 89.38 103 ARG A O 1
ATOM 784 N N . MET A 1 104 ? 9.872 4.392 -7.395 1.00 90.62 104 MET A N 1
ATOM 785 C CA . MET A 1 104 ? 8.426 4.184 -7.281 1.00 90.62 104 MET A CA 1
ATOM 786 C C . MET A 1 104 ? 7.686 5.087 -8.274 1.00 90.62 104 MET A C 1
ATOM 788 O O . MET A 1 104 ? 7.988 6.275 -8.392 1.00 90.62 104 MET A O 1
ATOM 792 N N . ARG A 1 105 ? 6.746 4.504 -9.016 1.00 91.50 105 ARG A N 1
ATOM 793 C CA . ARG A 1 105 ? 5.912 5.195 -10.011 1.00 91.50 105 ARG A CA 1
ATOM 794 C C . ARG A 1 105 ? 4.466 5.313 -9.567 1.00 91.50 105 ARG A C 1
ATOM 796 O O . ARG A 1 105 ? 3.798 6.262 -9.953 1.00 91.50 105 ARG A O 1
ATOM 803 N N . GLY A 1 106 ? 4.014 4.380 -8.742 1.00 86.75 106 GLY A N 1
ATOM 804 C CA . GLY A 1 106 ? 2.696 4.423 -8.141 1.00 86.75 106 GLY A CA 1
ATOM 805 C C . GLY A 1 106 ? 2.415 3.176 -7.324 1.00 86.75 106 GLY A C 1
ATOM 806 O O . GLY A 1 106 ? 3.206 2.230 -7.295 1.00 86.75 106 GLY A O 1
ATOM 807 N N . LEU A 1 107 ? 1.265 3.193 -6.670 1.00 87.62 107 LEU A N 1
ATOM 808 C CA . LEU A 1 107 ? 0.714 2.070 -5.932 1.00 87.62 107 LEU A CA 1
ATOM 809 C C . LEU A 1 107 ? -0.788 2.012 -6.196 1.00 87.62 107 LEU A C 1
ATOM 811 O O . LEU A 1 107 ? -1.439 3.049 -6.306 1.00 87.62 107 LEU A O 1
ATOM 815 N N . VAL A 1 108 ? -1.316 0.803 -6.314 1.00 85.25 108 VAL A N 1
ATOM 816 C CA . VAL A 1 108 ? -2.743 0.544 -6.492 1.00 85.25 108 VAL A CA 1
ATOM 817 C C . VAL A 1 108 ? -3.186 -0.388 -5.378 1.00 85.25 108 VAL A C 1
ATOM 819 O O . VAL A 1 108 ? -2.538 -1.400 -5.114 1.00 85.25 108 VAL A O 1
ATOM 822 N N . ASP A 1 109 ? -4.274 -0.020 -4.714 1.00 82.25 109 ASP A N 1
ATOM 823 C CA . ASP A 1 109 ? -4.963 -0.884 -3.765 1.00 82.25 109 ASP A CA 1
ATOM 824 C C . ASP A 1 109 ? -5.776 -1.929 -4.534 1.00 82.25 109 ASP A C 1
ATOM 826 O O . ASP A 1 109 ? -6.605 -1.567 -5.366 1.00 82.25 109 ASP A O 1
ATOM 830 N N . LEU A 1 110 ? -5.504 -3.207 -4.277 1.00 82.88 110 LEU A N 1
ATOM 831 C CA . LEU A 1 110 ? -6.209 -4.347 -4.865 1.00 82.88 110 LEU A CA 1
ATOM 832 C C . LEU A 1 110 ? -7.080 -5.076 -3.841 1.00 82.88 110 LEU A C 1
ATOM 834 O O . LEU A 1 110 ? -7.445 -6.230 -4.056 1.00 82.88 110 LEU A O 1
ATOM 838 N N . THR A 1 111 ? -7.374 -4.452 -2.703 1.00 74.31 111 THR A N 1
ATOM 839 C CA . THR A 1 111 ? -8.159 -5.083 -1.645 1.00 74.31 111 THR A CA 1
ATOM 840 C C . THR A 1 111 ? -9.640 -5.151 -2.042 1.00 74.31 111 THR A C 1
ATOM 842 O O . THR A 1 111 ? -10.454 -4.371 -1.558 1.00 74.31 111 THR A O 1
ATOM 845 N N . GLU A 1 112 ? -9.999 -6.076 -2.934 1.00 61.72 112 GLU A N 1
ATOM 846 C CA . GLU A 1 112 ? -11.390 -6.459 -3.205 1.00 61.72 112 GLU A CA 1
ATOM 847 C C . GLU A 1 112 ? -11.802 -7.599 -2.269 1.00 61.72 112 GLU A C 1
ATOM 849 O O . GLU A 1 112 ? -11.150 -8.641 -2.271 1.00 61.72 112 GLU A O 1
ATOM 854 N N . ASP A 1 113 ? -12.856 -7.380 -1.466 1.00 49.03 113 ASP A N 1
ATOM 855 C CA . ASP A 1 113 ? -13.651 -8.353 -0.686 1.00 49.03 113 ASP A CA 1
ATOM 856 C C . ASP A 1 113 ? -12.928 -9.634 -0.220 1.00 49.03 113 ASP A C 1
ATOM 858 O O . ASP A 1 113 ? -13.466 -10.747 -0.233 1.00 49.03 113 ASP A O 1
ATOM 862 N N . HIS A 1 114 ? -11.686 -9.507 0.242 1.00 47.31 114 HIS A N 1
ATOM 863 C CA . HIS A 1 114 ? -11.041 -10.586 0.963 1.00 47.31 114 HIS A CA 1
ATOM 864 C C . HIS A 1 114 ? -11.777 -10.751 2.284 1.00 47.31 114 HIS A C 1
ATOM 866 O O . HIS A 1 114 ? -12.001 -9.768 2.986 1.00 47.31 114 HIS A O 1
ATOM 872 N N . LYS A 1 115 ? -12.162 -12.000 2.586 1.00 45.09 115 LYS A N 1
ATOM 873 C CA . LYS A 1 115 ? -12.867 -12.394 3.810 1.00 45.09 115 LYS A CA 1
ATOM 874 C C . LYS A 1 115 ? -12.337 -11.592 4.992 1.00 45.09 115 LYS A C 1
ATOM 876 O O . LYS A 1 115 ? -11.209 -11.826 5.433 1.00 45.09 115 LYS A O 1
ATOM 881 N N . GLU A 1 116 ? -13.156 -10.662 5.472 1.00 51.06 116 GLU A N 1
ATOM 882 C CA . GLU A 1 116 ? -12.888 -9.951 6.710 1.00 51.06 116 GLU A CA 1
ATOM 883 C C . GLU A 1 116 ? -12.626 -11.008 7.777 1.00 51.06 116 GLU A C 1
ATOM 885 O O . GLU A 1 116 ? -13.456 -11.877 8.056 1.00 51.06 116 GLU A O 1
ATOM 890 N N . THR A 1 117 ? -11.407 -11.007 8.300 1.00 54.16 117 THR A N 1
ATOM 891 C CA . THR A 1 117 ? -11.102 -11.795 9.486 1.00 54.16 117 THR A CA 1
ATOM 892 C C . THR A 1 117 ? -11.599 -10.979 10.670 1.00 54.16 117 THR A C 1
ATOM 894 O O . THR A 1 117 ? -11.456 -9.760 10.671 1.00 54.16 117 THR A O 1
ATOM 897 N N . GLU A 1 118 ? -12.214 -11.623 11.658 1.00 56.12 118 GLU A N 1
ATOM 898 C CA . GLU A 1 118 ? -12.828 -10.943 12.801 1.00 56.12 118 GLU A CA 1
ATOM 899 C C . GLU A 1 118 ? -11.864 -9.913 13.433 1.00 56.12 118 GLU A C 1
ATOM 901 O O . GLU A 1 118 ? -10.754 -10.246 13.856 1.00 56.12 118 GLU A O 1
ATOM 906 N N . GLY A 1 119 ? -12.263 -8.635 13.432 1.00 58.78 119 GLY A N 1
ATOM 907 C CA . GLY A 1 119 ? -11.440 -7.515 13.911 1.00 58.78 119 GLY A CA 1
ATOM 908 C C . GLY A 1 119 ? -10.432 -6.929 12.907 1.00 58.78 119 GLY A C 1
ATOM 909 O O . GLY A 1 119 ? -9.563 -6.157 13.320 1.00 58.78 119 GLY A O 1
ATOM 910 N N . MET A 1 120 ? -10.516 -7.276 11.618 1.00 60.12 120 MET A N 1
ATOM 911 C CA . MET A 1 120 ? -9.719 -6.693 10.531 1.00 60.12 120 MET A CA 1
ATOM 912 C C . MET A 1 120 ? -10.610 -6.153 9.413 1.00 60.12 120 MET A C 1
ATOM 914 O O . MET A 1 120 ? -11.471 -6.862 8.902 1.00 60.12 120 MET A O 1
ATOM 918 N N . SER A 1 121 ? -10.347 -4.916 8.996 1.00 65.25 121 SER A N 1
ATOM 919 C CA . SER A 1 121 ? -11.028 -4.279 7.865 1.00 65.25 121 SER A CA 1
ATOM 920 C C . SER A 1 121 ? -10.172 -4.348 6.599 1.00 65.25 121 SER A C 1
ATOM 922 O O . SER A 1 121 ? -8.948 -4.480 6.667 1.00 65.25 121 SER A O 1
ATOM 924 N N . SER A 1 122 ? -10.786 -4.226 5.424 1.00 66.50 122 SER A N 1
ATOM 925 C CA . SER A 1 122 ? -10.025 -4.007 4.190 1.00 66.50 122 SER A CA 1
ATOM 926 C C . SER A 1 122 ? -9.343 -2.631 4.204 1.00 66.50 122 SER A C 1
ATOM 928 O O . SER A 1 122 ? -9.776 -1.707 4.901 1.00 66.50 122 SER A O 1
ATOM 930 N N . TRP A 1 123 ? -8.274 -2.461 3.421 1.00 66.06 123 TRP A N 1
ATOM 931 C CA . TRP A 1 123 ? -7.586 -1.168 3.301 1.00 66.06 123 TRP A CA 1
ATOM 932 C C . TRP A 1 123 ? -8.530 -0.044 2.836 1.00 66.06 123 TRP A C 1
ATOM 934 O O . TRP A 1 123 ? -8.510 1.053 3.397 1.00 66.06 123 TRP A O 1
ATOM 944 N N . GLY A 1 124 ? -9.429 -0.339 1.890 1.00 61.47 124 GLY A N 1
ATOM 945 C CA . GLY A 1 124 ? -10.492 0.575 1.467 1.00 61.47 124 GLY A CA 1
ATOM 946 C C . GLY A 1 124 ? -11.491 0.920 2.579 1.00 61.47 124 GLY A C 1
ATOM 947 O O . GLY A 1 124 ? -11.917 2.068 2.678 1.00 61.47 124 GLY A O 1
ATOM 948 N N . LEU A 1 125 ? -11.820 -0.025 3.468 1.00 60.47 125 LEU A N 1
ATOM 949 C CA . LEU A 1 125 ? -12.708 0.220 4.611 1.00 60.47 125 LEU A CA 1
ATOM 950 C C . LEU A 1 125 ? -12.051 1.048 5.715 1.00 60.47 125 LEU A C 1
ATOM 952 O O . LEU A 1 125 ? -12.750 1.835 6.349 1.00 60.47 125 LEU A O 1
ATOM 956 N N . ILE A 1 126 ? -10.727 0.960 5.905 1.00 59.91 126 ILE A N 1
ATOM 957 C CA . ILE A 1 126 ? -10.025 1.898 6.793 1.00 59.91 126 ILE A CA 1
ATOM 958 C C . ILE A 1 126 ? -10.245 3.333 6.337 1.00 59.91 126 ILE A C 1
ATOM 960 O O . ILE A 1 126 ? -10.550 4.163 7.182 1.00 59.91 126 ILE A O 1
ATOM 964 N N . LYS A 1 127 ? -10.193 3.627 5.031 1.00 59.44 127 LYS A N 1
ATOM 965 C CA . LYS A 1 127 ? -10.541 4.967 4.523 1.00 59.44 127 LYS A CA 1
ATOM 966 C C . LYS A 1 127 ? -11.967 5.367 4.944 1.00 59.44 127 LYS A C 1
ATOM 968 O O . LYS A 1 127 ? -12.208 6.499 5.341 1.00 59.44 127 LYS A O 1
ATOM 973 N N . GLY A 1 128 ? -12.904 4.420 4.961 1.00 54.72 128 GLY A N 1
ATOM 974 C CA . GLY A 1 128 ? -14.270 4.638 5.448 1.00 54.72 128 GLY A CA 1
ATOM 975 C C . GLY A 1 128 ? -14.396 4.938 6.950 1.00 54.72 128 GLY A C 1
ATOM 976 O O . GLY A 1 128 ? -15.355 5.599 7.335 1.00 54.72 128 GLY A O 1
ATOM 977 N N . LEU A 1 129 ? -13.440 4.524 7.793 1.00 54.47 129 LEU A N 1
ATOM 978 C CA . LEU A 1 129 ? -13.431 4.806 9.242 1.00 54.47 129 LEU A CA 1
ATOM 979 C C . LEU A 1 129 ? -13.097 6.272 9.590 1.00 54.47 129 LEU A C 1
ATOM 981 O O . LEU A 1 129 ? -13.078 6.619 10.769 1.00 54.47 129 LEU A O 1
ATOM 985 N N . PHE A 1 130 ? -12.813 7.111 8.588 1.00 49.66 130 PHE A N 1
ATOM 986 C CA . PHE A 1 130 ? -12.607 8.561 8.726 1.00 49.66 130 PHE A CA 1
ATOM 987 C C . PHE A 1 130 ? -13.794 9.384 8.198 1.00 49.66 130 PHE A C 1
ATOM 989 O O . PHE A 1 130 ? -13.668 10.597 7.987 1.00 49.66 130 PHE A O 1
ATOM 996 N N . ARG A 1 131 ? -14.930 8.734 7.926 1.00 47.66 131 ARG A N 1
ATOM 997 C CA . ARG A 1 131 ? -16.207 9.417 7.692 1.00 47.66 131 ARG A CA 1
ATOM 998 C C . ARG A 1 131 ? -16.709 10.135 8.936 1.00 47.66 131 ARG A C 1
ATOM 1000 O O . ARG A 1 131 ? -16.455 9.635 10.047 1.00 47.66 131 ARG A O 1
#

Foldseek 3Di:
DDDPVLLVLLVCQQPVQQWDADPVRDIDAGFPDKDWPFWAWDDDWAQADPPDPDHPWTKTKTWTWIWGDRDDPDDIQIETFIKIWTWHWDWDQDPNDTDTDTDTPDMDTPGDPDPADVRYDHPVVVSVVSD

Secondary structure (DSSP, 8-state):
---HHHHHHHHHHHHS-S-EE-TTS-EEPPP-EEEEEEEEEEEEEEEPPTTSSS-SSEEEEEEEEEEEE--TTS---EEEEEEEEEEEEEEEEETTEEEEEEEEEEEEE---S--PPTT-EEHHHHHHTT-

pLDDT: mean 77.88, std 13.51, range [45.09, 95.31]